Protein AF-A0A0G1KTN3-F1 (afdb_monomer_lite)

Foldseek 3Di:
DAEAAEDQFQCVVVVVVVVVVCVVVVHDYDDAYHGHHPVVVQADPVRHGDPPSCVVVPVSVVVRVVRVVVVVVVVVVVVVVD

pLDDT: mean 94.38, std 2.94, range [76.38, 97.94]

Radius of gyration: 15.68 Å; chains: 1; bounding box: 36×19×49 Å

Sequence (82 aa):
ICFVSYGGTGGARAIQQLREVAIELQMAPVRNSVHIFDPWNLVDEKGDLKPGVFDDKVKSAEMMLDQLIWWAKTLKTARENS

Secondary structure (DSSP, 8-state):
--EEEEETTTTHHHHHHHHHHHHHTT----S-EEEEE-GGGTB-TTSPBPTTTTHHHHHHHHHHHHHHHHHHHHHHHHHHT-

Structure (mmCIF, N/CA/C/O backbone):
data_AF-A0A0G1KTN3-F1
#
_entry.id   AF-A0A0G1KTN3-F1
#
loop_
_atom_site.group_PDB
_atom_site.id
_atom_site.type_symbol
_atom_site.label_atom_id
_atom_site.label_alt_id
_atom_site.label_comp_id
_atom_site.label_asym_id
_atom_site.label_entity_id
_atom_site.label_seq_id
_atom_site.pdbx_PDB_ins_code
_atom_site.Cartn_x
_atom_site.Cartn_y
_atom_site.Cartn_z
_atom_site.occupancy
_atom_site.B_iso_or_equiv
_atom_site.auth_seq_id
_atom_site.auth_comp_id
_atom_site.auth_asym_id
_atom_site.auth_atom_id
_atom_site.pdbx_PDB_model_num
ATOM 1 N N . ILE A 1 1 ? -4.067 -2.755 6.658 1.00 93.88 1 ILE A N 1
ATOM 2 C CA . ILE A 1 1 ? -3.721 -3.315 5.326 1.00 93.88 1 ILE A CA 1
ATOM 3 C C . ILE A 1 1 ? -3.012 -2.251 4.491 1.00 93.88 1 ILE A C 1
ATOM 5 O O . ILE A 1 1 ? -3.296 -1.073 4.675 1.00 93.88 1 ILE A O 1
ATOM 9 N N . CYS A 1 2 ? -2.076 -2.639 3.625 1.00 96.25 2 CYS A N 1
ATOM 10 C CA . CYS A 1 2 ? -1.418 -1.762 2.651 1.00 96.25 2 CYS A CA 1
ATOM 11 C C . CYS A 1 2 ? -1.498 -2.380 1.250 1.00 96.25 2 CYS A C 1
ATOM 13 O O . CYS A 1 2 ? -1.872 -3.546 1.121 1.00 96.25 2 CYS A O 1
ATOM 15 N N . PHE A 1 3 ? -1.142 -1.616 0.216 1.00 96.44 3 PHE A N 1
ATOM 16 C CA . PHE A 1 3 ? -1.329 -2.036 -1.172 1.00 96.44 3 PHE A CA 1
ATOM 17 C C . PHE A 1 3 ? -0.074 -1.827 -2.020 1.00 96.44 3 PHE A C 1
ATOM 19 O O . PHE A 1 3 ? 0.569 -0.778 -1.959 1.00 96.44 3 PHE A O 1
ATOM 26 N N . VAL A 1 4 ? 0.210 -2.820 -2.860 1.00 95.81 4 VAL A N 1
ATOM 27 C CA . VAL A 1 4 ? 1.208 -2.764 -3.930 1.00 95.81 4 VAL A CA 1
ATOM 28 C C . VAL A 1 4 ? 0.514 -3.179 -5.219 1.00 95.81 4 VAL A C 1
ATOM 30 O O . VAL A 1 4 ? -0.185 -4.192 -5.235 1.00 95.81 4 VAL A O 1
ATOM 33 N N . SER A 1 5 ? 0.677 -2.408 -6.289 1.00 95.44 5 SER A N 1
ATOM 34 C CA . SER A 1 5 ? 0.090 -2.738 -7.589 1.00 95.44 5 SER A CA 1
ATOM 35 C C . SER A 1 5 ? 1.024 -2.407 -8.740 1.00 95.44 5 SER A C 1
ATOM 37 O O . SER A 1 5 ? 1.863 -1.513 -8.642 1.00 95.44 5 SER A O 1
ATOM 39 N N . TYR A 1 6 ? 0.832 -3.102 -9.857 1.00 94.50 6 TYR A N 1
ATOM 40 C CA . TYR A 1 6 ? 1.563 -2.875 -11.095 1.00 94.50 6 TYR A CA 1
ATOM 41 C C . TYR A 1 6 ? 0.613 -2.763 -12.291 1.00 94.50 6 TYR A C 1
ATOM 43 O O . TYR A 1 6 ? -0.512 -3.262 -12.253 1.00 94.50 6 TYR A O 1
ATOM 51 N N . GLY A 1 7 ? 1.061 -2.101 -13.355 1.00 93.81 7 GLY A N 1
ATOM 52 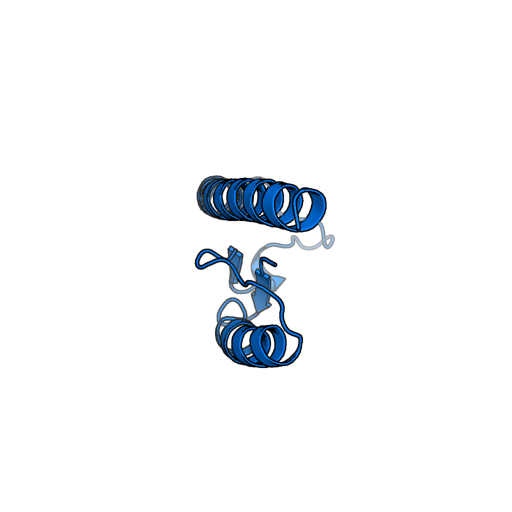C CA . GLY A 1 7 ? 0.343 -2.012 -14.630 1.00 93.81 7 GLY A CA 1
ATOM 53 C C . GLY A 1 7 ? 0.650 -0.714 -15.372 1.00 93.81 7 GLY A C 1
ATOM 54 O O . GLY A 1 7 ? 1.426 0.106 -14.888 1.00 93.81 7 GLY A O 1
ATOM 55 N N . GLY A 1 8 ? -0.001 -0.487 -16.516 1.00 92.31 8 GLY A N 1
ATOM 56 C CA . GLY A 1 8 ? 0.297 0.680 -17.365 1.00 92.31 8 GLY A CA 1
ATOM 57 C C . GLY A 1 8 ? 0.083 2.039 -16.688 1.00 92.31 8 GLY A C 1
ATOM 58 O O . GLY A 1 8 ? 0.725 3.026 -17.005 1.00 92.31 8 GLY A O 1
ATOM 59 N N . THR A 1 9 ? -0.791 2.092 -15.684 1.00 92.19 9 THR A N 1
ATOM 60 C CA . THR A 1 9 ? -1.020 3.283 -14.843 1.00 92.19 9 THR A CA 1
ATOM 61 C C . THR A 1 9 ? -0.654 3.027 -13.380 1.00 92.19 9 THR A C 1
ATOM 63 O O . THR A 1 9 ? -1.223 3.624 -12.464 1.00 92.19 9 THR A O 1
ATOM 66 N N . GLY A 1 10 ? 0.243 2.069 -13.133 1.00 92.19 10 GLY A N 1
ATOM 67 C CA . GLY A 1 10 ? 0.673 1.703 -11.786 1.00 92.19 10 GLY A CA 1
ATOM 68 C C . GLY A 1 10 ? -0.412 1.028 -10.945 1.00 92.19 10 GLY A C 1
ATOM 69 O O . GLY A 1 10 ? -0.274 0.950 -9.728 1.00 92.19 10 GLY A O 1
ATOM 70 N N . GLY A 1 11 ? -1.514 0.576 -11.557 1.00 94.00 11 GLY A N 1
ATOM 71 C CA . GLY A 1 11 ? -2.627 -0.094 -10.873 1.00 94.00 11 GLY A CA 1
ATOM 72 C C . GLY A 1 11 ? -3.449 0.810 -9.942 1.00 94.00 11 GLY A C 1
ATOM 73 O O . GLY A 1 11 ? -4.182 0.313 -9.088 1.00 94.00 11 GLY A O 1
ATOM 74 N N . ALA A 1 12 ? -3.365 2.136 -10.102 1.00 93.50 12 ALA A N 1
ATOM 75 C CA . ALA A 1 12 ? -3.991 3.099 -9.191 1.00 93.50 12 ALA A CA 1
ATOM 76 C C . ALA A 1 12 ? -5.510 2.900 -9.022 1.00 93.50 12 ALA A C 1
ATOM 78 O O . ALA A 1 12 ? -6.022 2.980 -7.907 1.00 93.50 12 ALA A O 1
ATOM 79 N N . ARG A 1 13 ? -6.232 2.586 -10.107 1.00 94.56 13 ARG A N 1
ATOM 80 C CA . ARG A 1 13 ? -7.687 2.341 -10.061 1.00 94.56 13 ARG A CA 1
ATOM 81 C C . ARG A 1 13 ? -8.048 1.047 -9.331 1.00 94.56 13 ARG A C 1
ATOM 83 O O . ARG A 1 13 ? -9.029 1.026 -8.597 1.00 94.56 13 ARG A O 1
ATOM 90 N N . ALA A 1 14 ? -7.228 0.006 -9.474 1.00 95.56 14 ALA A N 1
ATOM 91 C CA . ALA A 1 14 ? -7.418 -1.238 -8.736 1.00 95.56 14 ALA A CA 1
ATOM 92 C C . ALA A 1 14 ? -7.257 -1.005 -7.228 1.00 95.56 14 ALA A C 1
ATOM 94 O O . ALA A 1 14 ? -8.100 -1.433 -6.447 1.00 95.56 14 ALA A O 1
ATOM 95 N N . ILE A 1 15 ? -6.232 -0.247 -6.817 1.00 96.19 15 ILE A N 1
ATOM 96 C CA . ILE A 1 15 ? -6.038 0.115 -5.404 1.00 96.19 15 ILE A CA 1
ATOM 97 C C . ILE A 1 15 ? -7.183 0.981 -4.872 1.00 96.19 15 ILE A C 1
ATOM 99 O O . ILE A 1 15 ? -7.595 0.796 -3.729 1.00 96.19 15 ILE A O 1
ATOM 103 N N . GLN A 1 16 ? -7.708 1.915 -5.670 1.00 95.50 16 GLN A N 1
ATOM 104 C CA . GLN A 1 16 ? -8.861 2.726 -5.265 1.00 95.50 16 GLN A CA 1
ATOM 105 C C . GLN A 1 16 ? -10.070 1.850 -4.933 1.00 95.50 16 GLN A C 1
ATOM 107 O O . GLN A 1 16 ? -10.634 1.997 -3.853 1.00 95.50 16 GLN A O 1
ATOM 112 N N . GLN A 1 17 ? -10.401 0.896 -5.803 1.00 96.50 17 GLN A N 1
ATOM 113 C CA . GLN A 1 17 ? -11.530 -0.001 -5.571 1.00 96.50 17 GLN A CA 1
ATOM 114 C C . GLN A 1 17 ? -11.267 -0.948 -4.386 1.00 96.50 17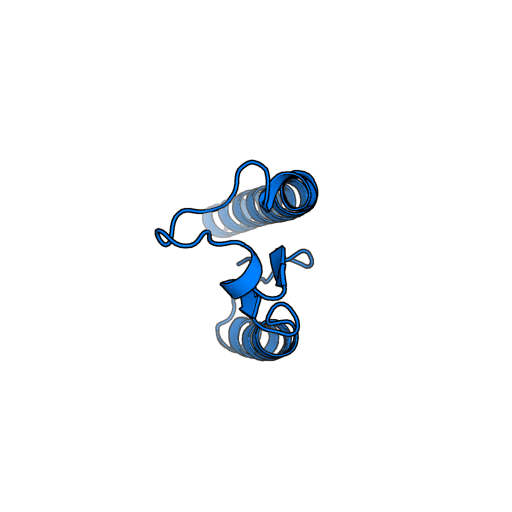 GLN A C 1
ATOM 116 O O . GLN A 1 17 ? -12.099 -1.066 -3.489 1.00 96.50 17 GLN A O 1
ATOM 121 N N . LEU A 1 18 ? -10.074 -1.550 -4.306 1.00 96.06 18 LEU A N 1
ATOM 122 C CA . LEU A 1 18 ? -9.713 -2.435 -3.191 1.00 96.06 18 LEU A CA 1
ATOM 123 C C . LEU A 1 18 ? -9.762 -1.728 -1.835 1.00 96.06 18 LEU A C 1
ATOM 125 O O . LEU A 1 18 ? -10.019 -2.370 -0.817 1.00 96.06 18 LEU A O 1
ATOM 129 N N . ARG A 1 19 ? -9.523 -0.413 -1.800 1.00 96.12 19 ARG A N 1
ATOM 130 C CA . ARG A 1 19 ? -9.661 0.372 -0.574 1.00 96.12 19 ARG A CA 1
ATOM 131 C C . ARG A 1 19 ? -11.110 0.413 -0.098 1.00 96.12 19 ARG A C 1
ATOM 133 O O . ARG A 1 19 ? -11.315 0.274 1.099 1.00 96.12 19 ARG A O 1
ATOM 140 N N . GLU A 1 20 ? -12.079 0.559 -0.997 1.00 97.12 20 GLU A N 1
ATOM 141 C CA . GLU A 1 20 ? -13.508 0.505 -0.651 1.00 97.12 20 GLU A CA 1
ATOM 142 C C . GLU A 1 20 ? -13.882 -0.884 -0.119 1.00 97.12 20 GLU A C 1
ATOM 144 O O . GLU A 1 20 ? -14.452 -0.997 0.962 1.00 97.12 20 GLU A O 1
ATOM 149 N N . VAL A 1 21 ? -13.446 -1.952 -0.796 1.00 97.62 21 VAL A N 1
ATOM 150 C CA . VAL A 1 21 ? -13.692 -3.338 -0.348 1.00 97.62 21 VAL A CA 1
ATOM 151 C C . VAL A 1 21 ? -13.077 -3.616 1.026 1.00 97.62 21 VAL A C 1
ATOM 153 O O . VAL A 1 21 ? -13.690 -4.275 1.862 1.00 97.62 21 VAL A O 1
ATOM 156 N N . ALA A 1 22 ? -11.871 -3.109 1.290 1.00 97.19 22 ALA A N 1
ATOM 157 C CA . ALA A 1 22 ? -11.208 -3.296 2.578 1.00 97.19 22 ALA A CA 1
ATOM 158 C C . ALA A 1 22 ? -12.006 -2.691 3.746 1.00 97.19 22 ALA A C 1
ATOM 160 O O . ALA A 1 22 ? -11.978 -3.251 4.843 1.00 97.19 22 ALA A O 1
ATOM 161 N N . ILE A 1 23 ? -12.722 -1.585 3.513 1.00 97.06 23 ILE A N 1
ATOM 162 C CA . ILE A 1 23 ? -13.586 -0.968 4.526 1.00 97.06 23 ILE A CA 1
ATOM 163 C C . ILE A 1 23 ? -14.784 -1.869 4.843 1.00 97.06 23 ILE A C 1
ATOM 165 O O . ILE A 1 23 ? -15.059 -2.099 6.019 1.00 97.06 23 ILE A O 1
ATOM 169 N N . GLU A 1 24 ? -15.426 -2.453 3.828 1.00 97.94 24 GLU A N 1
ATOM 170 C CA . GLU A 1 24 ? -16.547 -3.390 4.022 1.00 97.94 24 GLU A CA 1
ATOM 171 C C . GLU A 1 24 ? -16.134 -4.650 4.802 1.00 97.94 24 GLU A C 1
ATOM 173 O O . GLU A 1 24 ? -16.909 -5.200 5.580 1.00 97.94 24 GLU A O 1
ATOM 178 N N . LEU A 1 25 ? -14.875 -5.077 4.664 1.00 97.25 25 LEU A N 1
ATOM 179 C CA . LEU A 1 25 ? -14.296 -6.189 5.428 1.00 97.25 25 LEU A CA 1
ATOM 180 C C . LEU A 1 25 ? -13.757 -5.780 6.811 1.00 97.25 25 LEU A C 1
ATOM 182 O O . LEU A 1 25 ? -13.004 -6.541 7.422 1.00 97.25 25 LEU A O 1
ATOM 186 N N . GLN A 1 26 ? -14.100 -4.584 7.300 1.00 95.19 26 GLN A N 1
ATOM 187 C CA . GLN A 1 26 ? -13.654 -4.043 8.591 1.00 95.19 26 GLN A CA 1
ATOM 188 C C . GLN A 1 26 ? -12.122 -3.990 8.750 1.00 95.19 26 GLN A C 1
ATOM 190 O O . GLN A 1 26 ? -11.584 -4.067 9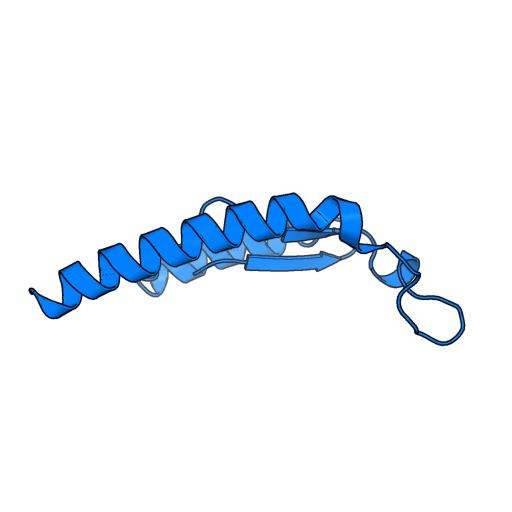.858 1.00 95.19 26 GLN A O 1
ATOM 195 N N . MET A 1 27 ? -11.386 -3.848 7.647 1.00 96.25 27 MET A N 1
ATOM 196 C CA . MET A 1 27 ? -9.939 -3.646 7.676 1.00 96.25 27 MET A CA 1
ATOM 197 C C . MET A 1 27 ? -9.607 -2.150 7.724 1.00 96.25 27 MET A C 1
ATOM 199 O O . MET A 1 27 ? -10.330 -1.316 7.191 1.00 96.25 27 MET A O 1
ATOM 203 N N . ALA A 1 28 ? -8.455 -1.799 8.301 1.00 95.44 28 ALA A N 1
ATOM 204 C CA . ALA A 1 28 ? -7.943 -0.425 8.306 1.00 95.44 28 ALA A CA 1
ATOM 205 C C . ALA A 1 28 ? -6.862 -0.235 7.217 1.00 95.44 28 ALA A C 1
ATOM 207 O O . ALA A 1 28 ? -5.720 -0.681 7.412 1.00 95.44 28 ALA A O 1
ATOM 208 N N . PRO A 1 29 ? -7.175 0.354 6.044 1.00 95.75 29 PRO A N 1
ATOM 209 C CA . PRO A 1 29 ? -6.191 0.608 4.993 1.00 95.75 29 PRO A CA 1
ATOM 210 C C . PRO A 1 29 ? -5.306 1.825 5.294 1.00 95.75 29 PRO A C 1
ATOM 212 O O . PRO A 1 29 ? -5.801 2.892 5.651 1.00 95.75 29 PRO A O 1
ATOM 215 N N . VAL A 1 30 ? -3.993 1.702 5.076 1.00 95.19 30 VAL A N 1
ATOM 216 C CA . VAL A 1 30 ? -3.061 2.842 5.170 1.00 95.19 30 VAL A CA 1
ATOM 217 C C . VAL A 1 30 ? -3.135 3.732 3.927 1.00 95.19 30 VAL A C 1
ATOM 219 O O . VAL A 1 30 ? -3.601 3.317 2.861 1.00 95.19 30 VAL A O 1
ATOM 222 N N . ARG A 1 31 ? -2.718 4.998 4.051 1.00 91.12 31 ARG A N 1
ATOM 223 C CA . ARG A 1 31 ? -2.794 5.971 2.949 1.00 91.12 31 ARG A CA 1
ATOM 224 C C . ARG A 1 31 ? -1.801 5.640 1.839 1.00 91.12 31 ARG A C 1
ATOM 226 O O . ARG A 1 31 ? -2.215 5.601 0.684 1.00 91.12 31 ARG A O 1
ATOM 233 N N . ASN A 1 32 ? -0.539 5.410 2.198 1.00 93.50 32 ASN A N 1
ATOM 234 C CA . ASN A 1 32 ? 0.542 5.193 1.239 1.00 93.50 32 ASN A CA 1
ATOM 235 C C . ASN A 1 32 ? 0.428 3.822 0.554 1.00 93.50 32 ASN A C 1
ATOM 237 O O . ASN A 1 32 ? 0.020 2.838 1.171 1.00 93.50 32 ASN A O 1
ATOM 241 N N . SER A 1 33 ? 0.810 3.769 -0.719 1.00 94.44 33 SER A N 1
ATOM 242 C CA . SER A 1 33 ? 0.834 2.560 -1.547 1.00 94.44 33 SER A CA 1
ATOM 243 C C . SER A 1 33 ? 1.994 2.613 -2.535 1.00 94.44 33 SER A C 1
ATOM 245 O O . SER A 1 33 ? 2.445 3.698 -2.907 1.00 94.44 33 SER A O 1
ATOM 247 N N . VAL A 1 34 ? 2.472 1.447 -2.968 1.00 95.81 34 VAL A N 1
ATOM 248 C CA . VAL A 1 34 ? 3.527 1.345 -3.986 1.00 95.81 34 VAL A CA 1
ATOM 249 C C . VAL A 1 34 ? 2.897 1.034 -5.339 1.00 95.81 34 VAL A C 1
ATOM 251 O O . VAL A 1 34 ? 2.176 0.048 -5.491 1.00 95.81 34 VAL A O 1
ATOM 254 N N . HIS A 1 35 ? 3.193 1.878 -6.323 1.00 94.62 35 HIS A N 1
ATOM 255 C CA . HIS A 1 35 ? 2.709 1.753 -7.694 1.00 94.62 35 HIS A CA 1
ATOM 256 C C . HIS A 1 35 ? 3.883 1.502 -8.643 1.00 94.62 35 HIS A C 1
ATOM 258 O O . HIS A 1 35 ? 4.827 2.294 -8.694 1.00 94.62 35 HIS A O 1
ATOM 264 N N . ILE A 1 36 ? 3.814 0.410 -9.400 1.00 94.56 36 ILE A N 1
ATOM 265 C CA . ILE A 1 36 ? 4.826 0.019 -10.384 1.00 94.56 36 ILE A CA 1
ATOM 266 C C . ILE A 1 36 ? 4.260 0.265 -11.784 1.00 94.56 36 ILE A C 1
ATOM 268 O O . ILE A 1 36 ? 3.350 -0.432 -12.236 1.00 94.56 36 ILE A O 1
ATOM 272 N N . PHE A 1 37 ? 4.785 1.285 -12.455 1.00 93.44 37 PHE A N 1
ATOM 273 C CA . PHE A 1 37 ? 4.358 1.679 -13.794 1.00 93.44 37 PHE A CA 1
ATOM 274 C C . PHE A 1 37 ? 5.051 0.828 -14.855 1.00 93.44 37 PHE A C 1
ATOM 276 O O . PHE A 1 37 ? 6.237 0.538 -14.720 1.00 93.44 37 PHE A O 1
ATOM 283 N N . ASP A 1 38 ? 4.292 0.436 -15.880 1.00 92.44 38 ASP A N 1
ATOM 284 C CA . ASP A 1 38 ? 4.773 -0.269 -17.075 1.00 92.44 38 ASP A CA 1
ATOM 285 C C . ASP A 1 38 ? 5.771 -1.406 -16.765 1.00 92.44 38 ASP A C 1
ATOM 287 O O . ASP A 1 38 ? 6.919 -1.372 -17.211 1.00 92.44 38 ASP A O 1
ATOM 291 N N . PRO A 1 39 ? 5.371 -2.436 -15.992 1.00 90.50 39 PRO A N 1
ATOM 292 C CA . PRO A 1 39 ? 6.290 -3.465 -15.492 1.00 90.50 39 PRO A CA 1
ATOM 293 C C . PRO A 1 39 ? 7.014 -4.244 -16.600 1.00 90.50 39 PRO A C 1
ATOM 295 O O . PRO A 1 39 ? 8.127 -4.715 -16.390 1.00 90.50 39 PRO A O 1
ATOM 298 N N . TRP A 1 40 ? 6.424 -4.336 -17.794 1.00 89.88 40 TRP A N 1
ATOM 299 C CA . TRP A 1 40 ? 7.052 -4.935 -18.978 1.00 89.88 40 TRP A CA 1
ATOM 300 C C . TRP A 1 40 ? 8.307 -4.184 -19.447 1.00 89.88 40 TRP A C 1
ATOM 302 O O . TRP A 1 40 ? 9.152 -4.777 -20.107 1.00 89.88 40 TRP A O 1
ATOM 312 N N . ASN A 1 41 ? 8.473 -2.910 -19.078 1.00 92.00 41 ASN A N 1
ATOM 313 C CA . ASN A 1 41 ? 9.683 -2.138 -19.371 1.00 92.00 41 ASN A CA 1
ATOM 314 C C . ASN A 1 41 ? 10.802 -2.365 -18.340 1.00 92.00 41 ASN A C 1
ATOM 316 O O . ASN A 1 41 ? 11.945 -1.961 -18.581 1.00 92.00 41 ASN A O 1
ATOM 320 N N . LEU A 1 42 ? 10.491 -2.985 -17.197 1.00 91.75 42 LEU A N 1
ATOM 321 C CA . LEU A 1 42 ? 11.428 -3.195 -16.087 1.00 91.75 42 LEU A CA 1
ATOM 322 C C . LEU A 1 42 ? 12.214 -4.502 -16.212 1.00 91.75 42 LEU A C 1
ATOM 324 O O . LEU A 1 42 ? 13.217 -4.673 -15.524 1.00 91.75 42 LEU A O 1
ATOM 328 N N . VAL A 1 43 ? 11.776 -5.402 -17.090 1.00 93.31 43 VAL A N 1
ATOM 329 C CA . VAL A 1 43 ? 12.445 -6.671 -17.378 1.00 93.31 43 VAL A CA 1
ATOM 330 C C . VAL A 1 43 ? 13.343 -6.551 -18.610 1.00 93.31 43 VAL A C 1
ATOM 332 O O . VAL A 1 43 ? 13.090 -5.736 -19.504 1.00 93.31 43 VAL A O 1
ATOM 335 N N . ASP A 1 44 ? 14.436 -7.304 -18.629 1.00 92.31 44 ASP A N 1
ATOM 336 C CA . ASP A 1 44 ? 15.328 -7.449 -19.774 1.00 92.31 44 ASP A CA 1
ATOM 337 C C . ASP A 1 44 ? 14.850 -8.556 -20.734 1.00 92.31 44 ASP A C 1
ATOM 339 O O . ASP A 1 44 ? 13.807 -9.180 -20.536 1.00 92.31 44 ASP A O 1
ATOM 343 N N . GLU A 1 45 ? 15.606 -8.797 -21.807 1.00 91.31 45 GLU A N 1
ATOM 344 C CA . GLU A 1 45 ? 15.266 -9.800 -22.829 1.00 91.31 45 GLU A CA 1
ATOM 345 C C . GLU A 1 45 ? 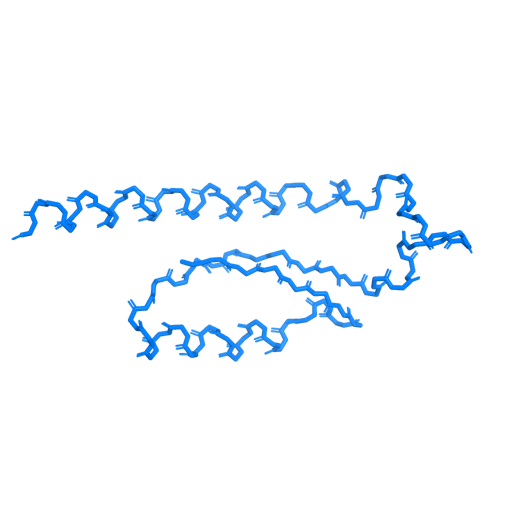15.282 -11.246 -22.305 1.00 91.31 45 GLU A C 1
ATOM 347 O O . GLU A 1 45 ? 14.712 -12.136 -22.938 1.00 91.31 45 GLU A O 1
ATOM 352 N N . LYS A 1 46 ? 15.915 -11.492 -21.153 1.00 92.06 46 LYS A N 1
ATOM 353 C CA . LYS A 1 46 ? 15.943 -12.794 -20.475 1.00 92.06 46 LYS A CA 1
ATOM 354 C C . LYS A 1 46 ? 14.798 -12.946 -19.473 1.00 92.06 46 LYS A C 1
ATOM 356 O O . LYS A 1 46 ? 14.597 -14.038 -18.947 1.00 92.06 46 LYS A O 1
ATOM 361 N N . GLY A 1 47 ? 14.027 -11.879 -19.253 1.00 90.31 47 GLY A N 1
ATOM 362 C CA . GLY A 1 47 ? 12.965 -11.816 -18.256 1.00 90.31 47 GLY A CA 1
ATOM 363 C C . GLY A 1 47 ? 13.459 -11.440 -16.859 1.00 90.31 47 GLY A C 1
ATOM 364 O O . GLY A 1 47 ? 12.662 -11.467 -15.920 1.00 90.31 47 GLY A O 1
ATOM 365 N N . ASP A 1 48 ? 14.733 -11.068 -16.711 1.00 92.88 48 ASP A N 1
ATOM 366 C CA . ASP A 1 48 ? 15.299 -10.631 -15.440 1.00 92.88 48 ASP A CA 1
ATOM 367 C C . ASP A 1 48 ? 14.979 -9.152 -15.196 1.00 92.88 48 ASP A C 1
ATOM 369 O O . ASP A 1 48 ? 14.908 -8.342 -16.119 1.00 92.88 48 ASP A O 1
ATOM 373 N N . LEU A 1 49 ? 14.788 -8.763 -13.935 1.00 93.25 49 LEU A N 1
ATOM 374 C CA . LEU A 1 49 ? 14.625 -7.352 -13.586 1.00 93.25 49 LEU A CA 1
ATOM 375 C C . LEU A 1 49 ? 15.920 -6.593 -13.877 1.00 93.25 49 LEU A C 1
ATOM 377 O O . LEU A 1 49 ? 16.996 -6.982 -13.416 1.00 93.25 49 LEU A O 1
ATOM 381 N N . LYS A 1 50 ? 15.814 -5.467 -14.588 1.00 94.00 50 LYS A N 1
ATOM 382 C CA . LYS A 1 50 ? 16.970 -4.602 -14.831 1.00 94.00 50 LYS A CA 1
ATOM 383 C C . LYS A 1 50 ? 17.520 -4.087 -13.488 1.00 94.00 50 LYS A C 1
ATOM 385 O O . LYS A 1 50 ? 16.745 -3.815 -12.566 1.00 94.00 50 LYS A O 1
ATOM 390 N N . PRO A 1 51 ? 18.844 -3.913 -13.348 1.00 91.50 51 PRO A N 1
ATOM 391 C CA . PRO A 1 51 ? 19.424 -3.371 -12.122 1.00 91.50 51 PRO A CA 1
ATOM 392 C C . PRO A 1 51 ? 18.846 -1.989 -11.774 1.00 91.50 51 PRO A C 1
ATOM 394 O O . PRO A 1 51 ? 18.719 -1.133 -12.647 1.00 91.50 51 PRO A O 1
ATOM 397 N N . GLY A 1 52 ? 18.499 -1.771 -10.503 1.00 91.12 52 GLY A N 1
ATOM 398 C CA . GLY A 1 52 ? 18.056 -0.468 -9.984 1.00 91.12 52 GLY A CA 1
ATOM 399 C C . GLY A 1 52 ? 16.622 -0.044 -10.334 1.00 91.12 52 GLY A C 1
ATOM 400 O O . GLY A 1 52 ? 16.215 1.069 -10.009 1.00 91.12 52 GLY A O 1
ATOM 401 N N . VAL A 1 53 ? 15.807 -0.905 -10.961 1.00 91.69 53 VAL A N 1
ATOM 402 C CA . VAL A 1 53 ? 14.429 -0.555 -11.395 1.00 91.69 53 VAL A CA 1
ATOM 403 C C . VAL A 1 53 ? 13.466 -0.157 -10.277 1.00 91.69 53 VAL A C 1
ATOM 405 O O . VAL A 1 53 ? 12.405 0.400 -10.556 1.00 91.69 53 VAL A O 1
ATOM 408 N N . PHE A 1 54 ? 13.809 -0.451 -9.024 1.00 92.12 54 PHE A N 1
ATOM 409 C CA . PHE A 1 54 ? 12.987 -0.131 -7.860 1.00 92.12 54 PHE A CA 1
ATOM 410 C C . PHE A 1 54 ? 13.625 0.888 -6.917 1.00 92.12 54 PHE A C 1
ATOM 412 O O . PHE A 1 54 ? 13.019 1.194 -5.890 1.00 92.12 54 PHE A O 1
ATOM 419 N N . ASP A 1 55 ? 14.790 1.446 -7.251 1.00 92.81 55 ASP A N 1
ATOM 420 C CA . ASP A 1 55 ? 15.511 2.375 -6.370 1.00 92.81 55 ASP A CA 1
ATOM 421 C C . ASP A 1 55 ? 14.650 3.603 -6.031 1.00 92.81 55 ASP A C 1
ATOM 423 O O . ASP A 1 55 ? 14.591 4.051 -4.885 1.00 92.81 55 ASP A O 1
ATOM 427 N N . ASP A 1 56 ? 13.876 4.088 -7.003 1.00 89.38 56 ASP A N 1
ATOM 428 C CA . ASP A 1 56 ? 12.949 5.207 -6.830 1.00 89.38 56 ASP A CA 1
ATOM 429 C C . ASP A 1 56 ? 11.675 4.841 -6.036 1.00 89.38 56 ASP A C 1
ATOM 431 O O . ASP A 1 56 ? 10.946 5.724 -5.573 1.00 89.38 56 ASP A O 1
ATOM 435 N N . LYS A 1 57 ? 11.404 3.545 -5.834 1.00 92.31 57 LYS A N 1
ATOM 436 C CA . LYS A 1 57 ? 10.267 3.037 -5.052 1.00 92.31 57 LYS A CA 1
ATOM 437 C C . LYS A 1 57 ? 10.619 2.742 -3.599 1.00 92.31 57 LYS A C 1
ATOM 439 O O . LYS A 1 57 ? 9.693 2.711 -2.785 1.00 92.31 57 LYS A O 1
ATOM 444 N N . VAL A 1 58 ? 11.902 2.585 -3.255 1.00 93.69 58 VAL A N 1
ATOM 445 C CA . VAL A 1 58 ? 12.363 2.239 -1.893 1.00 93.69 58 VAL A CA 1
ATOM 446 C C . VAL A 1 58 ? 11.758 3.177 -0.851 1.00 93.69 58 VAL A C 1
ATOM 448 O O . VAL A 1 58 ? 11.060 2.723 0.051 1.00 93.69 58 VAL A O 1
ATOM 451 N N . LYS A 1 59 ? 11.892 4.494 -1.043 1.00 93.62 59 LYS A N 1
ATOM 452 C CA . LYS A 1 59 ? 11.348 5.491 -0.107 1.00 93.62 59 LYS A CA 1
ATOM 453 C C . LYS A 1 59 ? 9.828 5.384 0.062 1.00 93.62 59 LYS A C 1
ATOM 455 O O . LYS A 1 59 ? 9.305 5.510 1.166 1.00 93.62 59 LYS A O 1
ATOM 460 N N . SER A 1 60 ? 9.096 5.154 -1.030 1.00 92.69 60 SER A N 1
ATOM 461 C CA . SER A 1 60 ? 7.638 4.987 -0.975 1.00 92.69 60 SER A CA 1
ATOM 462 C C . SER A 1 60 ? 7.246 3.699 -0.248 1.00 92.69 60 SER A C 1
ATOM 464 O O . SER A 1 60 ? 6.233 3.679 0.456 1.00 92.69 60 SER A O 1
ATOM 466 N N . ALA A 1 61 ? 8.030 2.631 -0.418 1.00 95.50 61 ALA A N 1
ATOM 467 C CA . ALA A 1 61 ? 7.828 1.362 0.265 1.00 95.50 61 ALA A CA 1
ATOM 468 C C . ALA A 1 61 ? 8.092 1.494 1.769 1.00 95.50 61 ALA A C 1
ATOM 470 O O . ALA A 1 61 ? 7.246 1.081 2.558 1.00 95.50 61 ALA A O 1
ATOM 471 N N . GLU A 1 62 ? 9.188 2.143 2.165 1.00 96.69 62 GLU A N 1
ATOM 472 C CA . GLU A 1 62 ? 9.506 2.438 3.568 1.00 96.69 62 GLU A CA 1
ATOM 473 C C . GLU A 1 62 ? 8.375 3.229 4.231 1.00 96.69 62 GLU A C 1
ATOM 475 O O . GLU A 1 62 ? 7.794 2.778 5.215 1.00 96.69 62 GLU A O 1
ATOM 480 N N . MET A 1 63 ? 7.944 4.337 3.619 1.00 95.62 63 MET A N 1
ATOM 481 C CA . MET A 1 63 ? 6.846 5.151 4.152 1.00 95.62 63 MET A CA 1
ATOM 482 C C . MET A 1 63 ? 5.517 4.385 4.268 1.00 95.62 63 MET A C 1
ATOM 484 O O . MET A 1 63 ? 4.691 4.700 5.129 1.00 95.62 63 MET A O 1
ATOM 488 N N . MET A 1 64 ? 5.253 3.427 3.376 1.00 97.06 64 MET A N 1
ATOM 489 C CA . MET A 1 64 ? 4.070 2.566 3.454 1.00 97.06 64 MET A CA 1
ATOM 490 C C . MET A 1 64 ? 4.197 1.544 4.588 1.00 97.06 64 MET A C 1
ATOM 492 O O . MET A 1 64 ? 3.240 1.348 5.344 1.00 97.06 64 MET A O 1
ATOM 496 N N . LEU A 1 65 ? 5.359 0.901 4.706 1.00 97.38 65 LEU A N 1
ATOM 497 C CA . LEU A 1 65 ? 5.637 -0.104 5.728 1.00 97.38 65 LEU A CA 1
ATOM 498 C C . LEU A 1 65 ? 5.642 0.511 7.128 1.00 97.38 65 LEU A C 1
ATOM 500 O O . LEU A 1 65 ? 5.017 -0.052 8.023 1.00 97.38 65 LEU A O 1
ATOM 504 N N . ASP A 1 66 ? 6.231 1.691 7.304 1.00 97.12 66 ASP A N 1
ATOM 505 C CA . ASP A 1 66 ? 6.233 2.413 8.579 1.00 97.12 66 ASP A CA 1
ATOM 506 C C . ASP A 1 66 ? 4.809 2.716 9.055 1.00 97.12 66 ASP A C 1
ATOM 508 O O . ASP A 1 66 ? 4.452 2.439 10.204 1.00 97.12 66 ASP A O 1
ATOM 512 N N . GLN A 1 67 ? 3.951 3.209 8.152 1.00 96.31 67 GLN A N 1
ATOM 513 C CA . GLN A 1 67 ? 2.536 3.424 8.461 1.00 96.31 67 GLN A CA 1
ATOM 514 C C . GLN A 1 67 ? 1.835 2.113 8.819 1.00 96.31 67 GLN A C 1
ATOM 516 O O . GLN A 1 67 ? 1.083 2.068 9.794 1.00 96.31 67 GLN A O 1
ATOM 521 N N . LEU A 1 68 ? 2.070 1.043 8.054 1.00 97.00 68 LEU A N 1
ATOM 522 C CA . LEU A 1 68 ? 1.446 -0.251 8.318 1.00 97.00 68 LEU A CA 1
ATOM 523 C C . LEU A 1 68 ? 1.854 -0.799 9.685 1.00 97.00 68 LEU A C 1
ATOM 525 O O . LEU A 1 68 ? 0.988 -1.242 10.437 1.00 97.00 68 LEU A O 1
ATOM 529 N N . ILE A 1 69 ? 3.146 -0.758 10.010 1.00 97.62 69 ILE A N 1
ATOM 530 C CA . ILE A 1 69 ? 3.687 -1.247 11.279 1.00 97.62 69 ILE A CA 1
ATOM 531 C C . ILE A 1 69 ? 3.099 -0.449 12.438 1.00 97.62 69 ILE A C 1
ATOM 533 O O . ILE A 1 69 ? 2.688 -1.046 13.435 1.00 97.62 69 ILE A O 1
ATOM 537 N N . TRP A 1 70 ? 3.027 0.877 12.310 1.00 96.44 70 TRP A N 1
ATOM 538 C CA . TRP A 1 70 ? 2.437 1.727 13.339 1.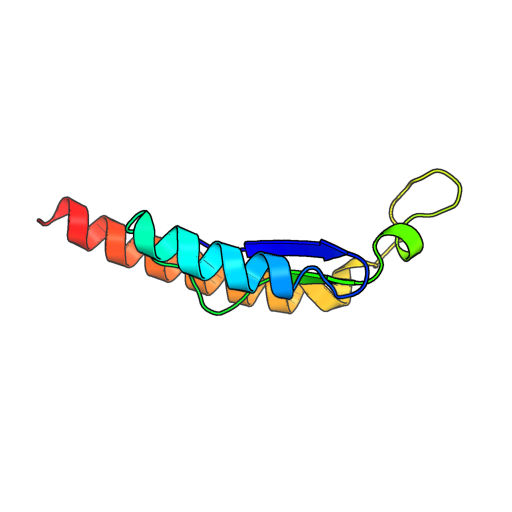00 96.44 70 TRP A CA 1
ATOM 539 C C . TRP A 1 70 ? 0.966 1.371 13.585 1.00 96.44 70 TRP A C 1
ATOM 541 O O . TRP A 1 70 ? 0.596 1.056 14.715 1.00 96.44 70 TRP A O 1
ATOM 551 N N . TRP A 1 71 ? 0.143 1.314 12.532 1.00 96.50 71 TRP A N 1
ATOM 552 C CA . TRP A 1 71 ? -1.274 0.949 12.650 1.00 96.50 71 TRP A CA 1
ATOM 553 C C . TRP A 1 71 ? -1.466 -0.466 13.196 1.00 96.50 71 TRP A C 1
ATOM 555 O O . TRP A 1 71 ? -2.312 -0.681 14.062 1.00 96.50 71 TRP A O 1
ATOM 565 N N . ALA A 1 72 ? -0.671 -1.428 12.725 1.00 96.38 72 ALA A N 1
ATOM 566 C CA . ALA A 1 72 ? -0.746 -2.812 13.176 1.00 96.38 72 ALA A CA 1
ATOM 567 C C . ALA A 1 72 ? -0.435 -2.936 14.672 1.00 96.38 72 ALA A C 1
ATOM 569 O O . ALA A 1 72 ? -1.174 -3.614 15.383 1.00 96.38 72 ALA A O 1
ATOM 570 N N . LYS A 1 73 ? 0.614 -2.260 15.160 1.00 97.31 73 LYS A N 1
ATOM 571 C CA . LYS A 1 73 ? 0.961 -2.238 16.589 1.00 97.31 73 LYS A CA 1
ATOM 572 C C . LYS A 1 73 ? -0.152 -1.598 17.417 1.00 97.31 73 LYS A C 1
ATOM 574 O O . LYS A 1 73 ? -0.635 -2.227 18.352 1.00 97.31 73 LYS A O 1
ATOM 579 N N . THR A 1 74 ? -0.606 -0.406 17.033 1.00 96.50 74 THR A N 1
ATOM 580 C CA . THR A 1 74 ? -1.651 0.335 17.757 1.00 96.50 74 THR A CA 1
ATOM 581 C C . THR A 1 74 ? -2.957 -0.455 17.849 1.00 96.50 74 THR A C 1
ATOM 583 O O . THR A 1 74 ? -3.505 -0.624 18.938 1.00 96.50 74 THR A O 1
ATOM 586 N N . LEU A 1 75 ? -3.442 -0.995 16.726 1.00 95.50 75 LEU A N 1
ATOM 587 C CA . LEU A 1 75 ? -4.692 -1.761 16.695 1.00 95.50 75 LEU A CA 1
ATOM 588 C C . LEU A 1 75 ? -4.565 -3.109 17.410 1.00 95.50 75 LEU A C 1
ATOM 590 O O . LEU A 1 75 ? -5.518 -3.542 18.057 1.00 95.50 75 LEU A O 1
ATOM 594 N N . LYS A 1 76 ? -3.399 -3.766 17.332 1.00 96.94 76 LYS A N 1
ATOM 595 C CA . LYS A 1 76 ? -3.137 -4.997 18.087 1.00 96.94 76 LYS A CA 1
ATOM 596 C C . LYS A 1 76 ? -3.232 -4.740 19.590 1.00 96.94 76 LYS A C 1
ATOM 598 O O . LYS A 1 76 ? -3.963 -5.460 20.259 1.00 96.94 76 LYS A O 1
ATOM 603 N N . THR A 1 77 ? -2.554 -3.708 20.091 1.00 97.62 77 THR A N 1
ATOM 604 C CA . THR A 1 77 ? -2.593 -3.345 21.514 1.00 97.62 77 THR A CA 1
ATOM 605 C C . THR A 1 77 ? -4.005 -2.993 21.971 1.00 97.62 77 THR A C 1
ATOM 607 O O . THR A 1 77 ? -4.422 -3.440 23.032 1.00 97.62 77 THR A O 1
ATOM 610 N N . ALA A 1 78 ? -4.764 -2.235 21.175 1.00 96.06 78 ALA A N 1
ATOM 611 C CA . ALA A 1 78 ? -6.157 -1.939 21.499 1.00 96.06 78 ALA A CA 1
ATOM 612 C C . ALA A 1 78 ? -6.992 -3.225 21.600 1.00 96.06 78 ALA A C 1
ATOM 614 O O . ALA A 1 78 ? -7.679 -3.420 22.595 1.00 96.06 78 ALA A O 1
ATOM 615 N N . ARG A 1 79 ? -6.870 -4.131 20.620 1.00 95.06 79 ARG A N 1
ATOM 616 C CA . ARG A 1 79 ? -7.607 -5.403 20.583 1.00 95.06 79 ARG A CA 1
ATOM 617 C C . ARG A 1 79 ? -7.259 -6.344 21.738 1.00 95.06 79 ARG A C 1
ATOM 619 O O . ARG A 1 79 ? -8.133 -7.056 22.200 1.00 95.06 79 ARG A O 1
ATOM 626 N N . GLU A 1 80 ? -6.000 -6.389 22.164 1.00 97.06 80 GLU A N 1
ATOM 627 C CA . GLU A 1 80 ? -5.564 -7.227 23.294 1.00 97.06 80 GLU A CA 1
ATOM 628 C C . GLU A 1 80 ? -6.033 -6.683 24.650 1.00 97.06 80 GLU A C 1
ATOM 630 O O . GLU A 1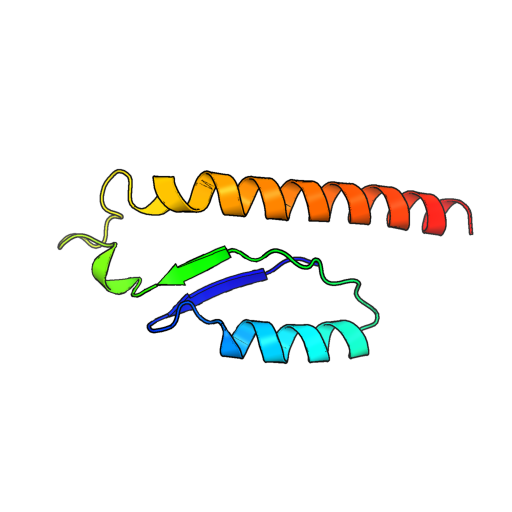 80 ? -6.178 -7.452 25.593 1.00 97.06 80 GLU A O 1
ATOM 635 N N . ASN A 1 81 ? -6.282 -5.373 24.735 1.00 93.69 81 ASN A N 1
ATOM 636 C CA . ASN A 1 81 ? -6.761 -4.691 25.939 1.00 93.69 81 ASN A CA 1
ATOM 637 C C . ASN A 1 81 ? -8.273 -4.387 25.906 1.00 93.69 81 ASN A C 1
ATOM 639 O O . ASN A 1 81 ? -8.750 -3.629 26.751 1.00 93.69 81 ASN A O 1
ATOM 643 N N . SER A 1 82 ? -8.997 -4.914 24.911 1.00 76.38 82 SER A N 1
ATOM 644 C CA . SER A 1 82 ? -10.464 -4.856 24.801 1.00 76.38 82 SER A CA 1
ATOM 645 C C . SER A 1 82 ? -11.075 -6.103 25.423 1.00 76.38 82 SER A C 1
ATOM 647 O O . SER A 1 82 ? -12.080 -5.957 26.147 1.00 76.38 82 SER A O 1
#